Protein AF-A0A0M9DRE8-F1 (afdb_monomer_lite)

Radius of gyration: 15.3 Å; chains: 1; bounding box: 38×32×42 Å

Structure (mmCIF, N/CA/C/O backbone):
data_AF-A0A0M9DRE8-F1
#
_entry.id   AF-A0A0M9DRE8-F1
#
loop_
_atom_site.group_PDB
_atom_site.id
_atom_site.type_symbol
_atom_site.label_atom_id
_atom_site.label_alt_id
_atom_site.label_comp_id
_atom_site.label_asym_id
_atom_site.label_entity_id
_atom_site.label_seq_id
_atom_site.pdbx_PDB_ins_code
_atom_site.Cartn_x
_atom_site.Cartn_y
_atom_site.Cartn_z
_atom_site.occupancy
_atom_site.B_iso_or_equiv
_atom_site.auth_seq_id
_atom_site.auth_comp_id
_atom_site.auth_asym_id
_atom_site.auth_atom_id
_atom_site.pdbx_PDB_model_num
ATOM 1 N N . MET A 1 1 ? 2.837 -15.972 7.974 1.00 34.84 1 MET A N 1
ATOM 2 C CA . MET A 1 1 ? 1.860 -16.325 6.921 1.00 34.84 1 MET A CA 1
ATOM 3 C C . MET A 1 1 ? 2.284 -15.566 5.680 1.00 34.84 1 MET A C 1
ATOM 5 O O . MET A 1 1 ? 2.467 -14.365 5.797 1.00 34.84 1 MET A O 1
ATOM 9 N N . GLY A 1 2 ? 2.559 -16.245 4.564 1.00 42.28 2 GLY A N 1
ATOM 10 C CA . GLY A 1 2 ? 2.930 -15.559 3.322 1.00 42.28 2 GLY A CA 1
ATOM 11 C C . GLY A 1 2 ? 1.717 -14.836 2.746 1.00 42.28 2 GLY A C 1
ATOM 12 O O . GLY A 1 2 ? 0.629 -15.414 2.715 1.00 42.28 2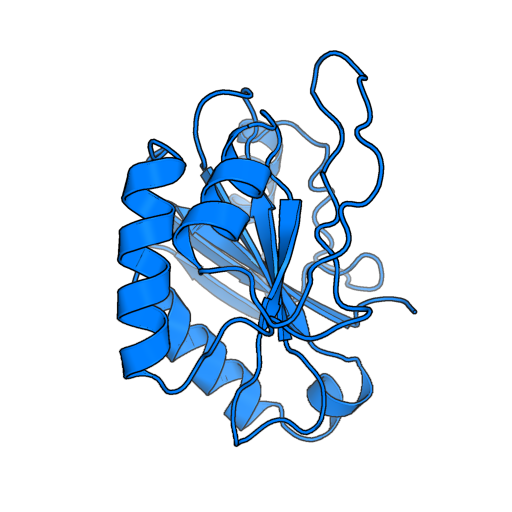 GLY A O 1
ATOM 13 N N . TRP A 1 3 ? 1.891 -13.578 2.355 1.00 51.91 3 TRP A N 1
ATOM 14 C CA . TRP A 1 3 ? 0.892 -12.847 1.583 1.00 51.91 3 TRP A CA 1
ATOM 15 C C . TRP A 1 3 ? 0.853 -13.438 0.173 1.00 51.91 3 TRP A C 1
ATOM 17 O O . TRP A 1 3 ? 1.898 -13.710 -0.417 1.00 51.91 3 TRP A O 1
ATOM 27 N N . PHE A 1 4 ? -0.350 -13.677 -0.331 1.00 56.72 4 PHE A N 1
ATOM 28 C CA . PHE A 1 4 ? -0.590 -14.102 -1.706 1.00 56.72 4 PHE A CA 1
ATOM 29 C C . PHE A 1 4 ? -1.304 -12.938 -2.385 1.00 56.72 4 PHE A C 1
ATOM 31 O O . PHE A 1 4 ? -2.134 -12.313 -1.724 1.00 56.72 4 PHE A O 1
ATOM 38 N N . ASP A 1 5 ? -1.012 -12.669 -3.659 1.00 73.81 5 ASP A N 1
ATOM 39 C CA . ASP A 1 5 ? -1.703 -11.628 -4.428 1.00 73.81 5 ASP A CA 1
ATOM 40 C C . ASP A 1 5 ? -1.387 -10.210 -3.928 1.00 73.81 5 ASP A C 1
ATOM 42 O O . ASP A 1 5 ? -2.179 -9.545 -3.250 1.00 73.81 5 ASP A O 1
ATOM 46 N N . VAL A 1 6 ? -0.161 -9.771 -4.220 1.00 90.62 6 VAL A N 1
ATOM 47 C CA . VAL A 1 6 ? 0.332 -8.441 -3.853 1.00 90.62 6 VAL A CA 1
ATOM 48 C C . VAL A 1 6 ? 0.279 -7.548 -5.082 1.00 90.62 6 VAL A C 1
ATOM 50 O O . VAL A 1 6 ? 0.882 -7.848 -6.112 1.00 90.62 6 VAL A O 1
ATOM 53 N N . THR A 1 7 ? -0.419 -6.422 -4.964 1.00 94.94 7 THR A N 1
ATOM 54 C CA . THR A 1 7 ? -0.462 -5.394 -6.008 1.00 94.94 7 THR A CA 1
ATOM 55 C C . THR A 1 7 ? 0.416 -4.218 -5.613 1.00 94.94 7 THR A C 1
ATOM 57 O O . THR A 1 7 ? 0.221 -3.631 -4.552 1.00 94.94 7 THR A O 1
ATOM 60 N N . LEU A 1 8 ? 1.359 -3.841 -6.471 1.00 97.25 8 LEU A N 1
ATOM 61 C CA . LEU A 1 8 ? 2.171 -2.639 -6.319 1.00 97.25 8 LEU A CA 1
ATOM 62 C C . LEU A 1 8 ? 1.496 -1.449 -6.998 1.00 97.25 8 LEU A C 1
ATOM 64 O O . LEU A 1 8 ? 1.178 -1.502 -8.183 1.00 97.25 8 LEU A O 1
ATOM 68 N N . VAL A 1 9 ? 1.369 -0.350 -6.260 1.00 98.06 9 VAL A N 1
ATOM 69 C CA . VAL A 1 9 ? 0.963 0.961 -6.767 1.00 98.06 9 VAL A CA 1
ATOM 70 C C . VAL A 1 9 ? 2.163 1.898 -6.670 1.00 98.06 9 VAL A C 1
ATOM 72 O O . VAL A 1 9 ? 2.575 2.280 -5.575 1.00 98.06 9 VAL A O 1
ATOM 75 N N . LEU A 1 10 ? 2.727 2.287 -7.813 1.00 98.00 10 LEU A N 1
ATOM 76 C CA . LEU A 1 10 ? 3.749 3.330 -7.893 1.00 98.00 10 LEU A CA 1
ATOM 77 C C . LEU A 1 10 ? 3.091 4.669 -8.200 1.00 98.00 10 LEU A C 1
ATOM 79 O O . LEU A 1 10 ? 2.418 4.825 -9.221 1.00 98.00 10 LEU A O 1
ATOM 83 N N . LEU A 1 11 ? 3.314 5.646 -7.328 1.00 97.81 11 LEU A N 1
ATOM 84 C CA . LEU A 1 11 ? 2.806 7.001 -7.484 1.00 97.81 11 LEU A CA 1
ATOM 85 C C . LEU A 1 11 ? 3.459 7.699 -8.673 1.00 97.81 11 LEU A C 1
ATOM 87 O O . LEU A 1 11 ? 4.582 7.388 -9.071 1.00 97.81 11 LEU A O 1
ATOM 91 N N . LYS A 1 12 ? 2.737 8.666 -9.241 1.00 96.81 12 LYS A N 1
ATOM 92 C CA . LYS A 1 12 ? 3.235 9.453 -10.372 1.00 96.81 12 LYS A CA 1
ATOM 93 C C . LYS A 1 12 ? 4.495 10.239 -10.015 1.00 96.81 12 LYS A C 1
ATOM 95 O O . LYS A 1 12 ? 5.432 10.303 -10.806 1.00 96.81 12 LYS A O 1
ATOM 100 N N . GLU A 1 13 ? 4.510 10.799 -8.812 1.00 95.75 13 GLU A N 1
ATOM 101 C CA . GLU A 1 13 ? 5.610 11.573 -8.246 1.00 95.75 13 GLU A CA 1
ATOM 102 C C . GLU A 1 13 ? 5.739 11.255 -6.753 1.00 95.75 13 GLU A C 1
ATOM 104 O O . GLU A 1 13 ? 4.740 10.944 -6.095 1.00 95.75 13 GLU A O 1
ATOM 109 N N . GLY A 1 14 ? 6.957 11.353 -6.212 1.00 95.50 14 GLY A N 1
ATOM 110 C CA . GLY A 1 14 ? 7.213 11.143 -4.787 1.00 95.50 14 GLY A CA 1
ATOM 111 C C . GLY A 1 14 ? 6.472 12.164 -3.921 1.00 95.50 14 GLY A C 1
ATOM 112 O O . GLY A 1 14 ? 6.501 13.362 -4.194 1.00 95.50 14 GLY A O 1
ATOM 113 N N . GLN A 1 15 ? 5.810 11.689 -2.870 1.00 96.88 15 GLN A N 1
ATOM 114 C CA . GLN A 1 15 ? 4.953 12.496 -2.005 1.00 96.88 15 GLN A CA 1
ATOM 115 C C . GLN A 1 15 ? 5.583 12.712 -0.631 1.00 96.88 15 GLN A C 1
ATOM 117 O O . GLN A 1 15 ? 6.243 11.823 -0.089 1.00 96.88 15 GLN A O 1
ATOM 122 N N . ILE A 1 16 ? 5.320 13.872 -0.024 1.00 95.44 16 ILE A N 1
ATOM 123 C CA . ILE A 1 16 ? 5.655 14.099 1.387 1.00 95.44 16 ILE A CA 1
ATOM 124 C C . ILE A 1 16 ? 4.743 13.186 2.232 1.00 95.44 16 ILE A C 1
ATOM 126 O O . ILE A 1 16 ? 3.519 13.342 2.146 1.00 95.44 16 ILE A O 1
ATOM 130 N N . PRO A 1 17 ? 5.284 12.264 3.056 1.00 94.62 17 PRO A N 1
ATOM 131 C CA . PRO A 1 17 ? 4.493 11.176 3.637 1.00 94.62 17 PRO A CA 1
ATOM 132 C C . PRO A 1 17 ? 3.288 11.632 4.467 1.00 94.62 17 PRO A C 1
ATOM 134 O O . PRO A 1 17 ? 2.155 11.268 4.165 1.00 94.62 17 PRO A O 1
ATOM 137 N N . LYS A 1 18 ? 3.501 12.477 5.481 1.00 94.12 18 LYS A N 1
ATOM 138 C CA . LYS A 1 18 ? 2.451 12.868 6.436 1.00 94.12 18 LYS A CA 1
ATOM 139 C C . LYS A 1 18 ? 1.211 13.521 5.794 1.00 94.12 18 LYS A C 1
ATOM 141 O O . LYS A 1 18 ? 0.108 13.028 6.035 1.00 94.12 18 LYS A O 1
ATOM 146 N N . PRO A 1 19 ? 1.323 14.600 4.990 1.00 95.19 19 PRO A N 1
ATOM 147 C CA . PRO A 1 19 ? 0.149 15.211 4.366 1.00 95.19 19 PRO A CA 1
ATOM 148 C C . PRO A 1 19 ? -0.531 14.272 3.364 1.00 95.19 19 PRO A C 1
ATOM 150 O O . PRO A 1 19 ? -1.761 14.246 3.300 1.00 95.19 19 PRO A O 1
ATOM 153 N N . PHE A 1 20 ? 0.243 13.475 2.621 1.00 96.31 20 PHE A N 1
ATOM 154 C CA . PHE A 1 20 ? -0.307 12.500 1.686 1.00 96.31 20 PHE A CA 1
ATOM 155 C C . PHE A 1 20 ? -1.120 11.423 2.409 1.00 96.31 20 PHE A C 1
ATOM 157 O O . PHE A 1 20 ? -2.277 11.201 2.060 1.00 96.31 20 PHE A O 1
ATOM 164 N N . LEU A 1 21 ? -0.557 10.808 3.451 1.00 96.31 21 LEU A N 1
ATOM 165 C CA . LEU A 1 21 ? -1.209 9.745 4.215 1.00 96.31 21 LEU A CA 1
ATOM 166 C C . LEU A 1 21 ? -2.471 10.242 4.922 1.00 96.31 21 LEU A C 1
ATOM 168 O O . LEU A 1 21 ? -3.493 9.564 4.855 1.00 96.31 21 LEU A O 1
ATOM 172 N N . LEU A 1 22 ? -2.444 11.435 5.527 1.00 95.00 22 LEU A N 1
ATOM 173 C CA . LEU A 1 22 ? -3.635 12.040 6.139 1.00 95.00 22 LEU A CA 1
ATOM 174 C C . LEU A 1 22 ? -4.767 12.238 5.124 1.00 95.00 22 LEU A C 1
ATOM 176 O O . LEU A 1 22 ? -5.928 11.970 5.427 1.00 95.00 22 LEU A O 1
ATOM 180 N N . ASN A 1 23 ? -4.442 12.707 3.919 1.00 96.38 23 ASN A N 1
ATOM 181 C CA . ASN A 1 23 ? -5.425 12.876 2.853 1.00 96.38 23 ASN A CA 1
ATOM 182 C C . ASN A 1 23 ? -5.937 11.527 2.330 1.00 96.38 23 ASN A C 1
ATOM 184 O O . ASN A 1 23 ? -7.135 11.358 2.124 1.00 96.38 23 ASN A O 1
ATOM 188 N N . LEU A 1 24 ? -5.038 10.561 2.135 1.00 97.12 24 LEU A N 1
ATOM 189 C CA . LEU A 1 24 ? -5.378 9.235 1.633 1.00 97.12 24 LEU A CA 1
ATOM 190 C C . LEU A 1 24 ? -6.313 8.487 2.591 1.00 97.12 24 LEU A C 1
ATOM 192 O O . LEU A 1 24 ? -7.315 7.944 2.145 1.00 97.12 24 LEU A O 1
ATOM 196 N N . HIS A 1 25 ? -6.057 8.534 3.899 1.00 95.75 25 HIS A N 1
ATOM 197 C CA . HIS A 1 25 ? -6.917 7.875 4.886 1.00 95.75 25 HIS A CA 1
ATOM 198 C C . HIS A 1 25 ? -8.326 8.473 4.929 1.00 95.75 25 HIS A C 1
ATOM 200 O O . HIS A 1 25 ? -9.299 7.729 4.969 1.00 95.75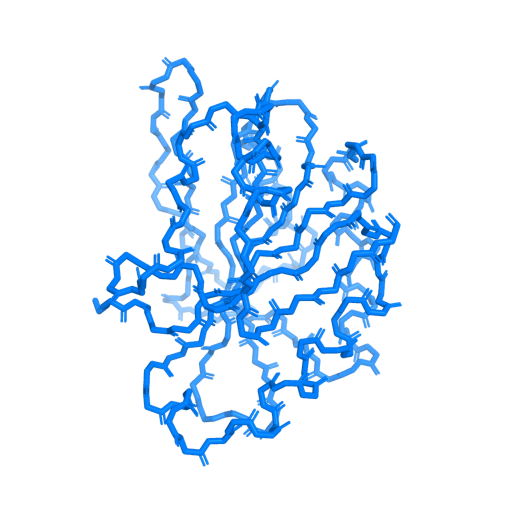 25 HIS A O 1
ATOM 206 N N . LYS A 1 26 ? -8.461 9.801 4.810 1.00 94.62 26 LYS A N 1
ATOM 207 C CA . LYS A 1 26 ? -9.783 10.439 4.664 1.00 94.62 26 LYS A CA 1
ATOM 208 C C . LYS A 1 26 ? -10.522 9.959 3.415 1.00 94.62 26 LYS A C 1
ATOM 210 O O . LYS A 1 26 ? -11.739 9.823 3.425 1.00 94.62 26 LYS A O 1
ATOM 215 N N . LYS A 1 27 ? -9.797 9.717 2.320 1.00 96.81 27 LYS A N 1
ATOM 216 C CA . LYS A 1 27 ? -10.381 9.167 1.090 1.00 96.81 27 LYS A CA 1
ATOM 217 C C . LYS A 1 27 ? -10.764 7.690 1.243 1.00 96.81 27 LYS A C 1
ATOM 219 O O . LYS A 1 27 ? -11.777 7.288 0.682 1.00 96.81 27 LYS A O 1
ATOM 224 N N . PHE A 1 28 ? -10.003 6.909 2.013 1.00 96.62 28 PHE A N 1
ATOM 225 C CA . PHE A 1 28 ? -10.317 5.508 2.315 1.00 96.62 28 PHE A CA 1
ATOM 226 C C . PHE A 1 28 ? -11.646 5.344 3.060 1.00 96.62 28 PHE A C 1
ATOM 228 O O . PHE A 1 28 ? -12.439 4.473 2.699 1.00 96.62 28 PHE A O 1
ATOM 235 N N . GLU A 1 29 ? -11.958 6.233 4.007 1.00 92.12 29 GLU A N 1
ATOM 236 C CA . GLU A 1 29 ? -13.269 6.252 4.677 1.00 92.12 29 GLU A CA 1
ATOM 237 C C . GLU A 1 29 ? -14.427 6.354 3.665 1.00 92.12 29 GLU A C 1
ATOM 239 O O . GLU A 1 29 ? -15.451 5.687 3.813 1.00 92.12 29 GLU A O 1
ATOM 244 N N . GLY A 1 30 ? -14.240 7.118 2.581 1.00 93.75 30 GLY A N 1
ATOM 245 C CA . GLY A 1 30 ? -15.226 7.287 1.509 1.00 93.75 30 GLY A CA 1
ATOM 246 C C . GLY A 1 30 ? -15.545 6.015 0.714 1.00 93.75 30 GLY A C 1
ATOM 247 O O . GLY A 1 30 ? -16.584 5.961 0.059 1.00 93.75 30 GLY A O 1
ATOM 248 N N . ILE A 1 31 ? -14.692 4.991 0.793 1.00 94.38 31 ILE A N 1
ATOM 249 C CA . ILE A 1 31 ? -14.902 3.669 0.182 1.00 94.38 31 ILE A CA 1
ATOM 250 C C . ILE A 1 31 ? -15.096 2.570 1.240 1.00 94.38 31 ILE A C 1
ATOM 252 O O . ILE A 1 31 ? -14.903 1.396 0.952 1.00 94.38 31 ILE A O 1
ATOM 256 N N . ASN A 1 32 ? -15.473 2.932 2.474 1.00 93.25 32 ASN A N 1
ATOM 257 C CA . ASN A 1 32 ? -15.620 2.009 3.609 1.00 93.25 32 ASN A CA 1
ATOM 258 C C . ASN A 1 32 ? -14.354 1.185 3.916 1.00 93.25 32 ASN A C 1
ATOM 260 O O . ASN A 1 32 ? -14.443 0.057 4.411 1.00 93.25 32 ASN A O 1
ATOM 264 N N . PHE A 1 33 ? -13.179 1.747 3.636 1.00 94.62 33 PHE A N 1
ATOM 265 C CA . PHE A 1 33 ? -11.888 1.138 3.919 1.00 94.62 33 PHE A CA 1
ATOM 266 C C . PHE A 1 33 ? -11.276 1.812 5.147 1.00 94.62 33 PHE A C 1
ATOM 268 O O . PHE A 1 33 ? -10.831 2.952 5.087 1.00 94.62 33 PHE A O 1
ATOM 275 N N . ASN A 1 34 ? -11.310 1.139 6.294 1.00 94.12 34 ASN A N 1
ATOM 276 C CA . ASN A 1 34 ? -11.001 1.770 7.579 1.00 94.12 34 ASN A CA 1
ATOM 277 C C . ASN A 1 34 ? -9.752 1.161 8.206 1.00 94.12 34 ASN A C 1
ATOM 279 O O . ASN A 1 34 ? -9.587 -0.057 8.190 1.00 94.12 34 ASN A O 1
ATOM 283 N N . LEU A 1 35 ? -8.892 2.003 8.780 1.00 93.56 35 LEU A N 1
ATOM 284 C CA . LEU A 1 35 ? -7.727 1.550 9.537 1.00 93.56 35 LEU A CA 1
ATOM 285 C C . LEU A 1 35 ? -8.185 0.779 10.782 1.00 93.56 35 LEU A C 1
ATOM 287 O O . LEU A 1 35 ? -9.075 1.243 11.497 1.00 93.56 35 LEU A O 1
ATOM 291 N N . ILE A 1 36 ? -7.576 -0.376 11.048 1.00 91.69 36 ILE A N 1
ATOM 292 C CA . ILE A 1 36 ? -7.850 -1.134 12.270 1.00 91.69 36 ILE A CA 1
ATOM 293 C C . ILE A 1 36 ? -6.999 -0.539 13.392 1.00 91.69 36 ILE A C 1
ATOM 295 O O . ILE A 1 36 ? -5.773 -0.573 13.339 1.00 91.69 36 ILE A O 1
ATOM 299 N N . ILE A 1 37 ? -7.662 0.035 14.393 1.00 91.25 37 ILE A N 1
ATOM 300 C CA . ILE A 1 37 ? -7.035 0.544 15.615 1.00 91.25 37 ILE A CA 1
ATOM 301 C C . ILE A 1 37 ? -7.672 -0.213 16.779 1.00 91.25 37 ILE A C 1
ATOM 303 O O . ILE A 1 37 ? -8.616 0.251 17.415 1.00 91.25 37 ILE A O 1
ATOM 307 N N . GLU A 1 38 ? -7.194 -1.431 16.991 1.00 89.06 38 GLU A N 1
ATOM 308 C CA . GLU A 1 38 ? -7.632 -2.329 18.056 1.00 89.06 38 GLU A CA 1
ATOM 309 C C . GLU A 1 38 ? -6.406 -2.758 18.870 1.00 89.06 38 GLU A C 1
ATOM 311 O O . GLU A 1 38 ? -5.267 -2.617 18.416 1.00 89.06 38 GLU A O 1
ATOM 316 N N . ASP A 1 39 ? -6.631 -3.244 20.089 1.00 87.19 39 ASP A N 1
ATOM 317 C CA . ASP A 1 39 ? -5.548 -3.841 20.870 1.00 87.19 39 ASP A CA 1
ATOM 318 C C . ASP A 1 39 ? -5.022 -5.082 20.117 1.00 87.19 39 ASP A C 1
ATOM 320 O O . ASP A 1 39 ? -5.789 -5.763 19.438 1.00 87.19 39 ASP A O 1
ATOM 324 N N . ASP A 1 40 ? -3.717 -5.348 20.209 1.00 82.94 40 ASP A N 1
ATOM 325 C CA . ASP A 1 40 ? -2.978 -6.395 19.475 1.00 82.94 40 ASP A CA 1
ATOM 326 C C . ASP A 1 40 ? -2.707 -6.133 17.978 1.00 82.94 40 ASP A C 1
ATOM 328 O O . ASP A 1 40 ? -1.912 -6.860 17.378 1.00 82.94 40 ASP A O 1
ATOM 332 N N . GLU A 1 41 ? -3.273 -5.083 17.372 1.00 87.75 41 GLU A N 1
ATOM 333 C CA . GLU A 1 41 ? -2.833 -4.616 16.048 1.00 87.75 41 GLU A CA 1
ATOM 334 C C . GLU A 1 41 ? -1.506 -3.860 16.146 1.00 87.75 41 GLU A C 1
ATOM 336 O O . GLU A 1 41 ? -1.133 -3.350 17.203 1.00 87.75 41 GLU A O 1
ATOM 341 N N . PHE A 1 42 ? -0.756 -3.784 15.046 1.00 89.94 42 PHE A N 1
ATOM 342 C CA . PHE A 1 42 ? 0.586 -3.210 15.075 1.00 89.94 42 PHE A CA 1
ATOM 343 C C . PHE A 1 42 ? 1.040 -2.618 13.742 1.00 89.94 42 PHE A C 1
ATOM 345 O O . PHE A 1 42 ? 0.572 -2.988 12.668 1.00 89.94 42 PHE A O 1
ATOM 352 N N . ILE A 1 43 ? 2.001 -1.699 13.831 1.00 90.75 43 ILE A N 1
ATOM 353 C CA . ILE A 1 43 ? 2.757 -1.160 12.704 1.00 90.75 43 ILE A CA 1
ATOM 354 C C . ILE A 1 43 ? 4.034 -1.985 12.551 1.00 90.75 43 ILE A C 1
ATOM 356 O O . ILE A 1 43 ? 4.807 -2.122 13.505 1.00 90.75 43 ILE A O 1
ATOM 360 N N . ILE A 1 44 ? 4.273 -2.490 11.342 1.00 88.75 44 ILE A N 1
ATOM 361 C CA . ILE A 1 44 ? 5.548 -3.110 10.961 1.00 88.75 44 ILE A CA 1
ATOM 362 C C . ILE A 1 44 ? 6.323 -2.098 10.133 1.00 88.75 44 ILE A C 1
ATOM 364 O O . ILE A 1 44 ? 5.842 -1.673 9.087 1.00 88.75 44 ILE A O 1
ATOM 368 N N . PHE A 1 45 ? 7.508 -1.708 10.582 1.00 89.50 45 PHE A N 1
ATOM 369 C CA . PHE A 1 45 ? 8.360 -0.790 9.836 1.00 89.50 45 PHE A CA 1
ATOM 370 C C . PHE A 1 45 ? 9.213 -1.537 8.811 1.00 89.50 45 PHE A C 1
ATOM 372 O O . PHE A 1 45 ? 9.669 -2.646 9.072 1.00 89.50 45 PHE A O 1
ATOM 379 N N . ASN A 1 46 ? 9.433 -0.915 7.655 1.00 87.06 46 ASN A N 1
ATOM 380 C CA . ASN A 1 46 ? 10.367 -1.407 6.646 1.00 87.06 46 ASN A CA 1
ATOM 381 C C . ASN A 1 46 ? 11.811 -1.073 7.031 1.00 87.06 46 ASN A C 1
ATOM 383 O O . ASN A 1 46 ? 12.053 -0.057 7.685 1.00 87.06 46 ASN A O 1
ATOM 387 N N . ASP A 1 47 ? 12.773 -1.852 6.548 1.00 84.69 47 ASP A N 1
ATOM 388 C CA . ASP A 1 47 ? 14.194 -1.555 6.741 1.00 84.69 47 ASP A CA 1
ATOM 389 C C . ASP A 1 47 ? 14.578 -0.234 6.070 1.00 84.69 47 ASP A C 1
ATOM 391 O O . ASP A 1 47 ? 14.130 0.094 4.964 1.00 84.69 47 ASP A O 1
ATOM 395 N N . THR A 1 48 ? 15.413 0.554 6.742 1.00 81.06 48 THR A N 1
ATOM 396 C CA . THR A 1 48 ? 15.965 1.790 6.177 1.00 81.06 48 THR A CA 1
ATOM 397 C C . THR A 1 48 ? 17.157 1.522 5.285 1.00 81.06 48 THR A C 1
ATOM 399 O O . THR A 1 48 ? 17.871 0.533 5.440 1.00 81.06 48 THR A O 1
ATOM 402 N N . GLN A 1 49 ? 17.436 2.452 4.368 1.00 76.31 49 GLN A N 1
ATOM 403 C CA . GLN A 1 49 ? 18.650 2.370 3.550 1.00 76.31 49 GLN A CA 1
ATOM 404 C C . GLN A 1 49 ? 19.933 2.433 4.388 1.00 76.31 49 GLN A C 1
ATOM 406 O O . GLN A 1 49 ? 20.972 1.940 3.955 1.00 76.31 49 GLN A O 1
ATOM 411 N N . ASP A 1 50 ? 19.871 3.023 5.587 1.00 79.81 50 ASP A N 1
ATOM 412 C CA . ASP A 1 50 ? 20.979 3.026 6.544 1.00 79.81 50 ASP A CA 1
ATOM 413 C C . ASP A 1 50 ? 21.041 1.765 7.429 1.00 79.81 50 ASP A C 1
ATOM 415 O O . ASP A 1 50 ? 21.878 1.706 8.331 1.00 79.81 50 ASP A O 1
ATOM 419 N N . GLY A 1 51 ? 20.207 0.752 7.154 1.00 76.44 51 GLY A N 1
ATOM 420 C CA . GLY A 1 51 ? 20.228 -0.555 7.815 1.00 76.44 51 GLY A CA 1
ATOM 421 C C . GLY A 1 51 ? 19.763 -0.517 9.268 1.00 76.44 51 GLY A C 1
ATOM 422 O O . GLY A 1 51 ? 20.173 -1.356 10.068 1.00 76.44 51 GLY A O 1
ATOM 423 N N . LYS A 1 52 ? 18.967 0.489 9.639 1.00 80.75 52 LYS A N 1
ATOM 424 C CA . LYS A 1 52 ? 18.332 0.555 10.951 1.00 80.75 52 LYS A CA 1
ATOM 425 C C . LYS A 1 52 ? 16.985 -0.133 10.874 1.00 80.75 52 LYS A C 1
ATOM 427 O O . LYS A 1 52 ? 16.229 0.057 9.927 1.00 80.75 52 LYS A O 1
ATOM 432 N N . GLU A 1 53 ? 16.685 -0.873 11.924 1.00 82.75 53 GLU A N 1
ATOM 433 C CA . GLU A 1 53 ? 15.393 -1.502 12.139 1.00 82.75 53 GLU A CA 1
ATOM 434 C C . GLU A 1 53 ? 14.699 -0.787 13.295 1.00 82.75 53 GLU A C 1
ATOM 436 O O . GLU A 1 53 ? 15.339 -0.367 14.264 1.00 82.75 53 GLU A O 1
ATOM 441 N N . ASN A 1 54 ? 13.385 -0.643 13.185 1.00 83.50 54 ASN A N 1
ATOM 442 C CA . ASN A 1 54 ? 12.546 -0.211 14.290 1.00 83.50 54 ASN A CA 1
ATOM 443 C C . ASN A 1 54 ? 11.797 -1.419 14.842 1.00 83.50 54 ASN A C 1
ATOM 445 O O . ASN A 1 54 ? 11.351 -2.284 14.089 1.00 83.50 54 ASN A O 1
ATOM 449 N N . GLU A 1 55 ? 11.598 -1.440 16.157 1.00 86.75 55 GLU A N 1
ATOM 450 C CA . GLU A 1 55 ? 10.718 -2.427 16.774 1.00 86.75 55 GLU A CA 1
ATOM 451 C C . GLU A 1 55 ? 9.269 -2.249 16.296 1.00 86.75 55 GLU A C 1
ATOM 453 O O . GLU A 1 55 ? 8.825 -1.147 15.954 1.00 86.75 55 GLU A O 1
ATOM 458 N N . ILE A 1 56 ? 8.525 -3.355 16.300 1.00 89.75 56 ILE A N 1
ATOM 459 C CA . ILE A 1 56 ? 7.087 -3.366 16.029 1.00 89.75 56 ILE A CA 1
ATOM 460 C C . ILE A 1 56 ? 6.380 -2.427 17.015 1.00 89.75 56 ILE A C 1
ATOM 462 O O . ILE A 1 56 ? 6.590 -2.510 18.226 1.00 89.75 56 ILE A O 1
ATOM 466 N N . PHE A 1 57 ? 5.508 -1.559 16.501 1.00 91.62 57 PHE A N 1
ATOM 467 C CA . PHE A 1 57 ? 4.726 -0.642 17.328 1.00 91.62 57 PHE A CA 1
ATOM 468 C C . PHE A 1 57 ? 3.293 -1.146 17.476 1.00 91.62 57 PHE A C 1
ATOM 470 O O . PHE A 1 57 ? 2.528 -1.120 16.514 1.00 91.62 57 PHE A O 1
ATOM 477 N N . TYR A 1 58 ? 2.920 -1.580 18.678 1.00 91.75 58 TYR A N 1
ATOM 478 C CA . TYR A 1 58 ? 1.558 -2.023 18.972 1.00 91.75 58 TYR A CA 1
ATOM 479 C C . TYR A 1 58 ? 0.602 -0.837 19.103 1.00 91.75 58 TYR A C 1
ATOM 481 O O . TYR A 1 58 ? 0.885 0.153 19.783 1.00 91.75 58 TYR A O 1
ATOM 489 N N . LEU A 1 59 ? -0.545 -0.962 18.451 1.00 92.12 59 LEU A N 1
ATOM 490 C CA . LEU A 1 59 ? -1.651 -0.031 18.541 1.00 92.12 59 LEU A CA 1
ATOM 491 C C . LEU A 1 59 ? -2.431 -0.278 19.835 1.00 92.12 59 LEU A C 1
ATOM 493 O O . LEU A 1 59 ? -2.422 -1.369 20.402 1.00 92.12 59 LEU A O 1
ATOM 497 N N . ASN A 1 60 ? -3.107 0.769 20.302 1.00 89.62 60 ASN A N 1
ATOM 498 C CA . ASN A 1 60 ? -4.139 0.644 21.322 1.00 89.62 60 ASN A CA 1
ATOM 499 C C . ASN A 1 60 ? -5.433 1.258 20.791 1.00 89.62 60 ASN A C 1
ATOM 501 O O . ASN A 1 60 ? -5.393 2.223 20.023 1.00 89.62 60 ASN A O 1
ATOM 505 N N . ASN A 1 61 ? -6.572 0.733 21.231 1.00 88.12 61 ASN A N 1
ATOM 506 C CA . ASN A 1 61 ? -7.898 1.179 20.787 1.00 88.12 61 ASN A CA 1
ATOM 507 C C . ASN A 1 61 ? -8.277 2.629 21.172 1.00 88.12 61 ASN A C 1
ATOM 509 O O . ASN A 1 61 ? -9.286 3.148 20.696 1.00 88.12 61 ASN A O 1
ATOM 513 N N . LEU A 1 62 ? -7.485 3.301 22.013 1.00 91.25 62 LEU A N 1
ATOM 514 C CA . LEU A 1 62 ? -7.635 4.715 22.371 1.00 91.25 62 LEU A CA 1
ATOM 515 C C . LEU A 1 62 ? -6.797 5.645 21.476 1.00 91.25 62 LEU A C 1
ATOM 517 O O . LEU A 1 62 ? -6.888 6.866 21.628 1.00 91.25 62 LEU A O 1
ATOM 521 N N . MET A 1 63 ? -5.963 5.108 20.577 1.00 92.81 63 MET A N 1
ATOM 522 C CA . MET A 1 63 ? -5.158 5.923 19.671 1.00 92.81 63 MET A CA 1
ATOM 523 C C . MET A 1 63 ? -6.027 6.564 18.594 1.00 92.81 63 MET A C 1
ATOM 525 O O . MET A 1 63 ? -6.887 5.938 17.980 1.00 92.81 63 MET A O 1
ATOM 529 N N . TYR A 1 64 ? -5.735 7.824 18.298 1.00 91.88 64 TYR A N 1
ATOM 530 C CA . TYR A 1 64 ? -6.316 8.505 17.151 1.00 91.88 64 TYR A CA 1
ATOM 531 C C . TYR A 1 64 ? -5.503 8.217 15.891 1.00 91.88 64 TYR A C 1
ATOM 533 O O . TYR A 1 64 ? -4.278 8.086 15.947 1.00 91.88 64 TYR A O 1
ATOM 541 N N . LEU A 1 65 ? -6.170 8.230 14.733 1.00 90.62 65 LEU A N 1
ATOM 542 C CA . LEU A 1 65 ? -5.537 8.072 13.419 1.00 90.62 65 LEU A CA 1
ATOM 543 C C . LEU A 1 65 ? -4.282 8.946 13.269 1.00 90.62 65 LEU A C 1
ATOM 545 O O . LEU A 1 65 ? -3.244 8.473 12.821 1.00 90.62 65 LEU A O 1
ATOM 549 N N . GLU A 1 66 ? -4.344 10.212 13.686 1.00 92.00 66 GLU A N 1
ATOM 550 C CA . GLU A 1 66 ? -3.197 11.117 13.584 1.00 92.00 66 GLU A CA 1
ATOM 551 C C . GLU A 1 66 ? -1.981 10.627 14.387 1.00 92.00 66 GLU A C 1
ATOM 553 O O . GLU A 1 66 ? -0.852 10.769 13.923 1.00 92.00 66 GLU A O 1
ATOM 558 N N . GLN A 1 67 ? -2.186 10.015 15.557 1.00 93.38 67 GLN A N 1
ATOM 559 C CA . GLN A 1 67 ? -1.094 9.449 16.352 1.00 93.38 67 GLN A CA 1
ATOM 560 C C . GLN A 1 67 ? -0.461 8.262 15.629 1.00 93.38 67 GLN A C 1
ATOM 562 O O . GLN A 1 67 ? 0.759 8.230 15.483 1.00 93.38 67 GLN A O 1
ATOM 567 N N . VAL A 1 68 ? -1.277 7.344 15.103 1.00 93.81 68 VAL A N 1
ATOM 568 C CA . VAL A 1 68 ? -0.797 6.186 14.331 1.00 93.81 68 VAL A CA 1
ATOM 569 C C . VAL A 1 68 ? 0.009 6.641 13.112 1.00 93.81 68 VAL A C 1
ATOM 571 O O . VAL A 1 68 ? 1.130 6.184 12.894 1.00 93.81 68 VAL A O 1
ATOM 574 N N . LEU A 1 69 ? -0.505 7.617 12.358 1.00 93.75 69 LEU A N 1
ATOM 575 C CA . LEU A 1 69 ? 0.190 8.170 11.195 1.00 93.75 69 LEU A CA 1
ATOM 576 C C . LEU A 1 69 ? 1.468 8.920 11.568 1.00 93.75 69 LEU A C 1
ATOM 578 O O . LEU A 1 69 ? 2.445 8.849 10.825 1.00 93.75 69 LEU A O 1
ATOM 582 N N . ASN A 1 70 ? 1.495 9.617 12.707 1.00 92.62 70 ASN A N 1
ATOM 583 C CA . ASN A 1 70 ? 2.719 10.228 13.219 1.00 92.62 70 ASN A CA 1
ATOM 584 C C . ASN A 1 70 ? 3.779 9.169 13.521 1.00 92.62 70 ASN A C 1
ATOM 586 O O . ASN A 1 70 ? 4.923 9.345 13.115 1.00 92.62 70 ASN A O 1
ATOM 590 N N . HIS A 1 71 ? 3.407 8.063 14.169 1.00 92.19 71 HIS A N 1
ATOM 591 C CA . HIS A 1 71 ? 4.330 6.954 14.408 1.00 92.19 71 HIS A CA 1
ATOM 592 C C . HIS A 1 71 ? 4.848 6.358 13.099 1.00 92.19 71 HIS A C 1
ATOM 594 O O . HIS A 1 71 ? 6.060 6.219 12.946 1.00 92.19 71 HIS A O 1
ATOM 600 N N . LEU A 1 72 ? 3.962 6.108 12.130 1.00 92.00 72 LEU A N 1
ATOM 601 C CA . LEU A 1 72 ? 4.348 5.607 10.812 1.00 92.00 72 LEU A CA 1
ATOM 602 C C . LEU A 1 72 ? 5.331 6.555 10.099 1.00 92.00 72 LEU A C 1
ATOM 604 O O . LEU A 1 72 ? 6.347 6.114 9.572 1.00 92.00 72 LEU A O 1
ATOM 608 N N . CYS A 1 73 ? 5.052 7.862 10.115 1.00 91.38 73 CYS A N 1
ATOM 609 C CA . CYS A 1 73 ? 5.853 8.882 9.427 1.00 91.38 73 CYS A CA 1
ATOM 610 C C . CYS A 1 73 ? 7.155 9.250 10.146 1.00 91.38 73 CYS A C 1
ATOM 612 O O . CYS A 1 73 ? 8.029 9.856 9.529 1.00 91.38 73 CYS A O 1
ATOM 614 N N . ASN A 1 74 ? 7.291 8.934 11.436 1.00 88.06 74 ASN A N 1
ATOM 615 C CA . ASN A 1 74 ? 8.548 9.125 12.159 1.00 88.06 74 ASN A CA 1
ATOM 616 C C . ASN A 1 74 ? 9.645 8.183 11.648 1.00 88.06 74 ASN A C 1
ATOM 618 O O . ASN A 1 74 ? 10.826 8.425 11.904 1.00 88.06 74 ASN A O 1
ATOM 622 N N . TRP A 1 75 ? 9.268 7.132 10.917 1.00 88.62 75 TRP A N 1
ATOM 623 C CA . TRP A 1 75 ? 10.204 6.234 10.270 1.00 88.62 75 TRP A CA 1
ATOM 624 C C . TRP A 1 75 ? 10.382 6.537 8.784 1.00 88.62 75 TRP A C 1
ATOM 626 O O . TRP A 1 75 ? 9.421 6.726 8.043 1.00 88.62 75 TRP A O 1
ATOM 636 N N . LYS A 1 76 ? 11.640 6.543 8.340 1.00 85.69 76 LYS A N 1
ATOM 637 C CA . LYS A 1 76 ? 12.042 6.944 6.985 1.00 85.69 76 LYS A CA 1
ATOM 638 C C . LYS A 1 76 ? 11.568 5.997 5.881 1.00 85.69 76 LYS A C 1
ATOM 640 O O . LYS A 1 76 ? 11.150 6.457 4.818 1.00 85.69 76 LYS A O 1
ATOM 645 N N . SER A 1 77 ? 11.591 4.690 6.131 1.00 84.12 77 SER A N 1
ATOM 646 C CA . SER A 1 77 ? 11.135 3.687 5.155 1.00 84.12 77 SER A CA 1
ATOM 647 C C . SER A 1 77 ? 9.632 3.446 5.168 1.00 84.12 77 SER A C 1
ATOM 649 O O . SER A 1 77 ? 9.131 2.681 4.342 1.00 84.12 77 SER A O 1
ATOM 651 N N . LEU A 1 78 ? 8.914 4.118 6.081 1.00 87.81 78 LEU A N 1
ATOM 652 C CA . LEU A 1 78 ? 7.506 3.865 6.373 1.00 87.81 78 LEU A CA 1
ATOM 653 C C . LEU A 1 78 ? 7.279 2.374 6.679 1.00 87.81 78 LEU A C 1
ATOM 655 O O . LEU A 1 78 ? 8.203 1.671 7.090 1.00 87.81 78 LEU A O 1
ATOM 659 N N . GLY A 1 79 ? 6.048 1.899 6.575 1.00 90.44 79 GLY A N 1
ATOM 660 C CA . GLY A 1 79 ? 5.696 0.572 7.045 1.00 90.44 79 GLY A CA 1
ATOM 661 C C . GLY A 1 79 ? 4.292 0.151 6.658 1.00 90.44 79 GLY A C 1
ATOM 662 O O . GLY A 1 79 ? 3.590 0.832 5.904 1.00 90.44 79 GLY A O 1
ATOM 663 N N . LEU A 1 80 ? 3.894 -0.975 7.228 1.00 93.00 80 LEU A N 1
ATOM 664 C CA . LEU A 1 80 ? 2.646 -1.665 6.977 1.00 93.00 80 LEU A CA 1
ATOM 665 C C . LEU A 1 80 ? 1.579 -1.295 8.006 1.00 93.00 80 LEU A C 1
ATOM 667 O O . LEU A 1 80 ? 1.845 -1.242 9.208 1.00 93.00 80 LEU A O 1
ATOM 671 N N . LEU A 1 81 ? 0.357 -1.096 7.507 1.00 94.81 81 LEU A N 1
ATOM 672 C CA . LEU A 1 81 ? -0.867 -0.940 8.288 1.00 94.81 81 LEU A CA 1
ATOM 673 C C . LEU A 1 81 ? -1.955 -1.915 7.812 1.00 94.81 81 LEU A C 1
ATOM 675 O O . LEU A 1 81 ? -2.040 -2.247 6.625 1.00 94.81 81 LEU A O 1
ATOM 679 N N . SER A 1 82 ? -2.809 -2.334 8.746 1.00 93.81 82 SER A N 1
ATOM 680 C CA . SER A 1 82 ? -3.949 -3.229 8.511 1.00 93.81 82 SER A CA 1
ATOM 681 C C . SER A 1 82 ? -5.261 -2.453 8.402 1.00 93.81 82 SER A C 1
ATOM 683 O O . SER A 1 82 ? -5.568 -1.602 9.235 1.00 93.81 82 SER A O 1
ATOM 685 N N . TYR A 1 83 ? -6.081 -2.795 7.413 1.00 94.06 83 TYR A N 1
ATOM 686 C CA . TYR A 1 83 ? -7.365 -2.152 7.148 1.00 94.06 83 TYR A CA 1
ATOM 687 C C . TYR A 1 83 ? -8.494 -3.173 7.064 1.00 94.06 83 TYR A C 1
ATOM 689 O O . TYR A 1 83 ? -8.302 -4.329 6.676 1.00 94.06 83 TYR A O 1
ATOM 697 N N . ARG A 1 84 ? -9.707 -2.722 7.380 1.00 92.19 84 ARG A N 1
ATOM 698 C CA . ARG A 1 84 ? -10.939 -3.499 7.279 1.00 92.19 84 ARG A CA 1
ATOM 699 C C . ARG A 1 84 ? -11.846 -2.935 6.198 1.00 92.19 84 ARG A C 1
ATOM 701 O O . ARG A 1 84 ? -12.063 -1.728 6.113 1.00 92.19 84 ARG A O 1
ATOM 708 N N . HIS A 1 85 ? -12.442 -3.844 5.440 1.00 92.06 85 HIS A N 1
ATOM 709 C CA . HIS A 1 85 ? -13.492 -3.556 4.476 1.00 92.06 85 HIS A CA 1
ATOM 710 C C . HIS A 1 85 ? -14.619 -4.571 4.660 1.00 92.06 85 HIS A C 1
ATOM 712 O O . HIS A 1 85 ? -14.351 -5.752 4.862 1.00 92.06 85 HIS A O 1
AT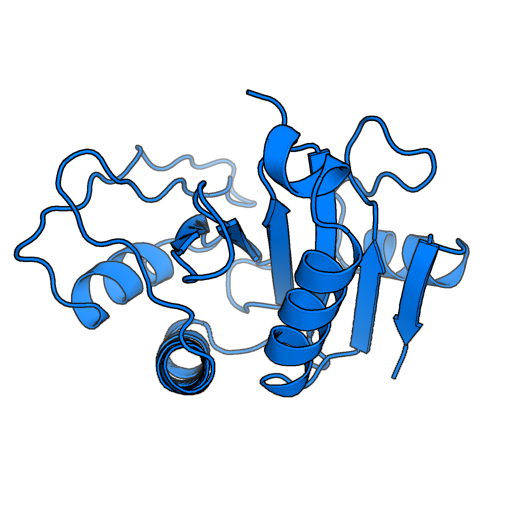OM 718 N N . SER A 1 86 ? -1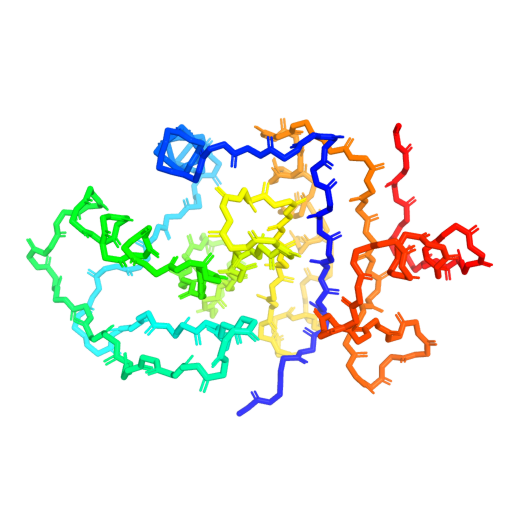5.878 -4.140 4.572 1.00 88.38 86 SER A N 1
ATOM 719 C CA . SER A 1 86 ? -17.046 -4.989 4.870 1.00 88.38 86 SER A CA 1
ATOM 720 C C . SER A 1 86 ? -17.161 -6.233 3.983 1.00 88.38 86 SER A C 1
ATOM 722 O O . SER A 1 86 ? -17.699 -7.249 4.417 1.00 88.38 86 SER A O 1
ATOM 724 N N . ASN A 1 87 ? -16.638 -6.166 2.758 1.00 88.81 87 ASN A N 1
ATOM 725 C CA . ASN A 1 87 ? -16.654 -7.292 1.822 1.00 88.81 87 ASN A CA 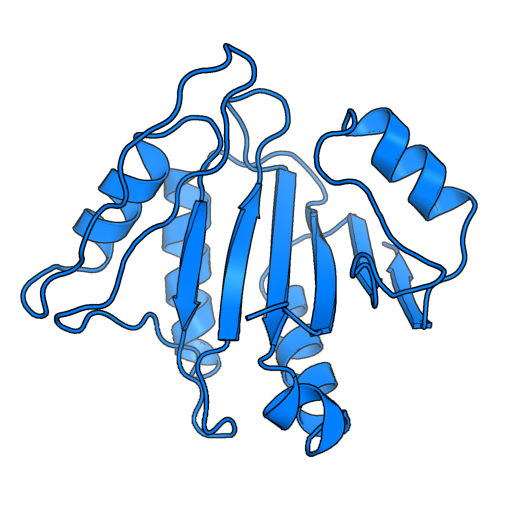1
ATOM 726 C C . ASN A 1 87 ? -15.567 -8.351 2.087 1.00 88.81 87 ASN A C 1
ATOM 728 O O . ASN A 1 87 ? -15.554 -9.366 1.397 1.00 88.81 87 ASN A O 1
ATOM 732 N N . PHE A 1 88 ? -14.663 -8.125 3.045 1.00 87.81 88 PHE A N 1
ATOM 733 C CA . PHE A 1 88 ? -13.563 -9.037 3.355 1.00 87.81 88 PHE A CA 1
ATOM 734 C C . PHE A 1 88 ? -13.657 -9.489 4.811 1.00 87.81 88 PHE A C 1
ATOM 736 O O . PHE A 1 88 ? -13.879 -8.696 5.726 1.00 87.81 88 PHE A O 1
ATOM 743 N N . ARG A 1 89 ? -13.475 -10.789 5.046 1.00 86.88 89 ARG A N 1
ATOM 744 C CA . ARG A 1 89 ? -13.459 -11.368 6.392 1.00 86.88 89 ARG A CA 1
ATOM 745 C C . ARG A 1 89 ? -12.151 -11.072 7.118 1.00 86.88 89 ARG A C 1
ATOM 747 O O . ARG A 1 89 ? -12.159 -10.921 8.339 1.00 86.88 89 ARG A O 1
ATOM 754 N N . PHE A 1 90 ? -11.043 -11.046 6.382 1.00 87.31 90 PHE A N 1
ATOM 755 C CA . PHE A 1 90 ? -9.704 -10.803 6.915 1.00 87.31 90 PHE A CA 1
ATOM 756 C C . PHE A 1 90 ? -9.212 -9.391 6.570 1.00 87.31 90 PHE A C 1
ATOM 758 O O . PHE A 1 90 ? -9.646 -8.841 5.555 1.00 87.31 90 PHE A O 1
ATOM 765 N N . PRO A 1 91 ? -8.305 -8.812 7.379 1.00 89.31 91 PRO A N 1
ATOM 766 C CA . PRO A 1 91 ? -7.704 -7.523 7.070 1.00 89.31 91 PRO A CA 1
ATOM 767 C C . PRO A 1 91 ? -6.983 -7.517 5.719 1.00 89.31 91 PRO A C 1
ATOM 769 O O . PRO A 1 91 ? -6.370 -8.511 5.316 1.00 89.31 91 PRO A O 1
ATOM 772 N N . VAL A 1 92 ? -7.045 -6.367 5.054 1.00 91.88 92 VAL A N 1
ATOM 773 C CA . VAL A 1 92 ? -6.250 -6.032 3.870 1.00 91.88 92 VAL A CA 1
ATOM 774 C C . VAL A 1 92 ? -5.105 -5.150 4.342 1.00 91.88 92 VAL A C 1
ATOM 776 O O . VAL A 1 92 ? -5.327 -4.207 5.101 1.00 91.88 92 VAL A O 1
ATOM 779 N N . THR A 1 93 ? -3.884 -5.447 3.923 1.00 92.56 93 THR A N 1
ATOM 780 C CA . THR A 1 93 ? -2.709 -4.685 4.344 1.00 92.56 93 THR A CA 1
ATOM 781 C C . THR A 1 93 ? -2.308 -3.677 3.281 1.00 92.56 93 THR A C 1
ATOM 783 O O . THR A 1 93 ? -2.391 -3.955 2.083 1.00 92.56 93 THR A O 1
ATOM 786 N N . ILE A 1 94 ? -1.866 -2.500 3.724 1.00 95.69 94 ILE A N 1
ATOM 787 C CA . ILE A 1 94 ? -1.128 -1.567 2.876 1.00 95.69 94 ILE A CA 1
ATOM 788 C C . ILE A 1 94 ? 0.260 -1.374 3.467 1.00 95.69 94 ILE A C 1
ATOM 790 O O . ILE A 1 94 ? 0.391 -0.916 4.600 1.00 95.69 94 ILE A O 1
ATOM 794 N N . ASP A 1 95 ? 1.282 -1.710 2.685 1.00 94.75 95 ASP A N 1
ATOM 795 C CA . ASP A 1 95 ? 2.680 -1.422 3.005 1.00 94.75 95 ASP A CA 1
ATOM 796 C C . ASP A 1 95 ? 3.134 -0.185 2.229 1.00 94.75 95 ASP A C 1
ATOM 798 O O . ASP A 1 95 ? 3.270 -0.228 1.003 1.00 94.75 95 ASP A O 1
ATOM 802 N N . PHE A 1 96 ? 3.324 0.929 2.936 1.00 95.56 96 PHE A N 1
ATOM 803 C CA . PHE A 1 96 ? 3.758 2.200 2.363 1.00 95.56 96 PHE A CA 1
ATOM 804 C C . PHE A 1 96 ? 5.273 2.218 2.184 1.00 95.56 96 PHE A C 1
ATOM 806 O O . PHE A 1 96 ? 6.016 1.904 3.108 1.00 95.56 96 PHE A O 1
ATOM 813 N N . ARG A 1 97 ? 5.745 2.632 1.002 1.00 91.81 97 ARG A N 1
ATOM 814 C CA . ARG A 1 97 ? 7.143 2.444 0.594 1.00 91.81 97 ARG A CA 1
ATOM 815 C C . ARG A 1 97 ? 7.842 3.754 0.249 1.00 91.81 97 ARG A C 1
ATOM 817 O O . ARG A 1 97 ? 7.321 4.600 -0.494 1.00 91.81 97 ARG A O 1
ATOM 824 N N . THR A 1 98 ? 9.081 3.870 0.715 1.00 92.44 98 THR A N 1
ATOM 825 C CA . THR A 1 98 ? 10.045 4.884 0.273 1.00 92.44 98 THR A CA 1
ATOM 826 C C . THR A 1 98 ? 11.281 4.193 -0.316 1.00 92.44 98 THR A C 1
ATOM 828 O O . THR A 1 98 ? 11.618 3.077 0.061 1.00 92.44 98 THR A O 1
ATOM 831 N N . TRP A 1 99 ? 11.942 4.845 -1.279 1.00 90.88 99 TRP A N 1
ATOM 832 C CA . TRP A 1 99 ? 13.200 4.374 -1.894 1.00 90.88 99 TRP A CA 1
ATOM 833 C C . TRP A 1 99 ? 14.333 5.404 -1.774 1.00 90.88 99 TRP A C 1
ATOM 835 O O . TRP A 1 99 ? 15.364 5.296 -2.435 1.00 90.88 99 TRP A O 1
ATOM 845 N N . ASN A 1 100 ? 14.131 6.449 -0.974 1.00 86.38 100 ASN A N 1
ATOM 846 C CA . ASN A 1 100 ? 15.132 7.478 -0.688 1.00 86.38 100 ASN A CA 1
ATOM 847 C C . ASN A 1 100 ? 14.937 8.101 0.703 1.00 86.38 100 ASN A C 1
ATOM 849 O O . ASN A 1 100 ? 15.338 9.248 0.910 1.00 86.38 100 ASN A O 1
ATOM 853 N N . ASP A 1 101 ? 14.265 7.382 1.612 1.00 82.44 101 ASP A N 1
ATOM 854 C CA . ASP A 1 101 ? 13.994 7.746 3.010 1.00 82.44 101 ASP A CA 1
ATOM 855 C C . ASP A 1 101 ? 13.182 9.033 3.261 1.00 82.44 101 ASP A C 1
ATOM 857 O O . ASP A 1 101 ? 12.834 9.331 4.403 1.00 82.44 101 ASP A O 1
ATOM 861 N N . ASN A 1 102 ? 12.884 9.816 2.223 1.00 87.06 102 ASN A N 1
ATOM 862 C CA . ASN A 1 102 ? 12.305 11.154 2.364 1.00 87.06 102 ASN A CA 1
ATOM 863 C C . ASN A 1 102 ? 10.922 11.272 1.725 1.00 87.06 102 ASN A C 1
ATOM 865 O O . ASN A 1 102 ? 10.102 12.078 2.166 1.00 87.06 102 ASN A O 1
ATOM 869 N N . LEU A 1 103 ? 10.672 10.500 0.667 1.00 94.06 103 LEU A N 1
ATOM 870 C CA . LEU A 1 103 ? 9.439 10.570 -0.107 1.00 94.06 103 LEU A CA 1
ATOM 871 C C . LEU A 1 103 ? 8.763 9.205 -0.191 1.00 94.06 103 LEU A C 1
ATOM 873 O O . LEU A 1 103 ? 9.403 8.180 -0.432 1.00 94.06 103 LEU A O 1
ATOM 877 N N . LEU A 1 104 ? 7.440 9.210 -0.064 1.00 95.06 104 LEU A N 1
ATOM 878 C CA . LEU A 1 104 ? 6.593 8.062 -0.359 1.00 95.06 104 LEU A CA 1
ATOM 879 C C . LEU A 1 104 ? 6.455 7.953 -1.879 1.00 95.06 104 LEU A C 1
ATOM 881 O O . LEU A 1 104 ? 5.942 8.871 -2.517 1.00 95.06 104 LEU A O 1
ATOM 885 N N . HIS A 1 105 ? 6.927 6.853 -2.467 1.00 96.12 105 HIS A N 1
ATOM 886 C CA . HIS A 1 105 ? 6.875 6.648 -3.927 1.00 96.12 105 HIS A CA 1
ATOM 887 C C . HIS A 1 105 ? 5.801 5.655 -4.345 1.00 96.12 105 HIS A C 1
ATOM 889 O O . HIS A 1 105 ? 5.461 5.569 -5.520 1.00 96.12 105 HIS A O 1
ATOM 895 N N . GLY A 1 106 ? 5.280 4.881 -3.404 1.00 96.31 106 GLY A N 1
ATOM 896 C CA . GLY A 1 106 ? 4.296 3.865 -3.694 1.00 96.31 106 GLY A CA 1
ATOM 897 C C . GLY A 1 106 ? 3.859 3.145 -2.441 1.00 96.31 106 GLY A C 1
ATOM 898 O O . GLY A 1 106 ? 4.267 3.472 -1.325 1.00 96.31 106 GLY A O 1
ATOM 899 N N . PHE A 1 107 ? 3.019 2.154 -2.652 1.00 97.00 107 PHE A N 1
ATOM 900 C CA . PHE A 1 107 ? 2.601 1.226 -1.626 1.00 97.00 107 PHE A CA 1
ATOM 901 C C . PHE A 1 107 ? 2.209 -0.094 -2.274 1.00 97.00 107 PHE A C 1
ATOM 903 O O . PHE A 1 107 ? 1.917 -0.145 -3.471 1.00 97.00 107 PHE A O 1
ATOM 910 N N . THR A 1 108 ? 2.205 -1.162 -1.489 1.00 96.06 108 THR A N 1
ATOM 911 C CA . THR A 1 108 ? 1.601 -2.423 -1.915 1.00 96.06 108 THR A CA 1
ATOM 912 C C . THR A 1 108 ? 0.292 -2.660 -1.193 1.00 96.06 108 THR A C 1
ATOM 914 O O . THR A 1 108 ? 0.126 -2.229 -0.056 1.00 96.06 108 THR A O 1
ATOM 917 N N . ILE A 1 109 ? -0.638 -3.321 -1.873 1.00 95.12 109 ILE A N 1
ATOM 918 C CA . ILE A 1 109 ? -1.902 -3.791 -1.317 1.00 95.12 109 ILE A CA 1
ATOM 919 C C . ILE A 1 109 ? -1.800 -5.311 -1.238 1.00 95.12 109 ILE A C 1
ATOM 921 O O . ILE A 1 109 ? -1.586 -5.966 -2.262 1.00 95.12 109 ILE A O 1
ATOM 925 N N . GLY A 1 110 ? -1.920 -5.854 -0.030 1.00 91.56 110 GLY A N 1
ATOM 926 C CA . GLY A 1 110 ? -1.826 -7.282 0.245 1.00 91.56 110 GLY A CA 1
ATOM 927 C C . GLY A 1 110 ? -3.145 -7.853 0.747 1.00 91.56 110 GLY A C 1
ATOM 928 O O . GLY A 1 110 ? -3.786 -7.296 1.642 1.00 91.56 110 GLY A O 1
ATOM 929 N N . PHE A 1 111 ? -3.535 -9.004 0.201 1.00 88.31 111 PHE A N 1
ATOM 930 C CA . PHE A 1 111 ? -4.704 -9.753 0.651 1.00 88.31 111 PHE A CA 1
ATOM 931 C C . PHE A 1 111 ? -4.286 -11.027 1.387 1.00 88.31 111 PHE A C 1
ATOM 933 O O . PHE A 1 111 ? -3.232 -11.622 1.151 1.00 88.31 111 PHE A O 1
ATOM 940 N N . ASN A 1 112 ? -5.135 -11.490 2.304 1.00 78.56 112 ASN A N 1
ATOM 941 C CA . ASN A 1 112 ? -4.961 -12.819 2.876 1.00 78.56 112 ASN A CA 1
ATOM 942 C C . ASN A 1 112 ? -5.216 -13.873 1.785 1.00 78.56 112 ASN A C 1
ATOM 944 O O . ASN A 1 112 ? -6.235 -13.806 1.100 1.00 78.56 112 ASN A O 1
ATOM 948 N N . GLY A 1 113 ? -4.356 -14.889 1.664 1.00 65.19 113 GLY A N 1
ATOM 949 C CA . GLY A 1 113 ? -4.482 -15.919 0.624 1.00 65.19 113 GLY A CA 1
ATOM 950 C C . GLY A 1 113 ? -5.824 -16.665 0.591 1.00 65.19 113 GLY A C 1
ATOM 951 O O . GLY A 1 113 ? -6.203 -17.177 -0.457 1.00 65.19 113 GLY A O 1
ATOM 952 N N . LYS A 1 114 ? -6.591 -16.699 1.692 1.00 68.44 114 LYS A N 1
ATOM 953 C CA . LYS A 1 114 ? -7.965 -17.241 1.675 1.00 68.44 114 LYS A CA 1
ATOM 954 C C . LYS A 1 114 ? -8.989 -16.288 1.044 1.00 68.44 114 LYS A C 1
ATOM 956 O O . LYS A 1 114 ? -9.937 -16.768 0.436 1.00 68.44 114 LYS A O 1
ATOM 961 N N . GLU A 1 115 ? -8.810 -14.975 1.187 1.00 68.31 115 GLU A N 1
ATOM 962 C CA . GLU A 1 115 ? -9.639 -13.961 0.511 1.00 68.31 115 GLU A CA 1
ATOM 963 C C . GLU A 1 115 ? -9.289 -13.857 -0.970 1.00 68.31 115 GLU A C 1
ATOM 965 O O . GLU A 1 115 ? -10.190 -13.828 -1.805 1.00 68.31 115 GLU A O 1
ATOM 970 N N . ALA A 1 116 ? -7.990 -13.871 -1.292 1.00 58.84 116 ALA A N 1
ATOM 971 C CA . ALA A 1 116 ? -7.492 -13.743 -2.661 1.00 58.84 116 ALA A CA 1
ATOM 972 C C . ALA A 1 116 ? -8.111 -14.791 -3.604 1.00 58.84 116 ALA A C 1
ATOM 974 O O . ALA A 1 116 ? -8.556 -14.460 -4.698 1.00 58.84 116 ALA A O 1
ATOM 975 N N . VAL A 1 117 ? -8.227 -16.042 -3.144 1.00 65.19 117 VAL A N 1
ATOM 976 C CA . VAL A 1 117 ? -8.757 -17.153 -3.955 1.00 65.19 117 VAL A CA 1
ATOM 977 C C . VAL A 1 117 ? -10.287 -17.139 -4.065 1.00 65.19 117 VAL A C 1
ATOM 979 O O . VAL A 1 117 ? -10.835 -17.619 -5.054 1.00 65.19 117 VAL A O 1
ATOM 982 N N . LEU A 1 118 ? -11.004 -16.627 -3.059 1.00 65.69 118 LEU A N 1
ATOM 983 C CA . LEU A 1 118 ? -12.467 -16.753 -2.988 1.00 65.69 118 LEU A CA 1
ATOM 984 C C . LEU A 1 118 ? -13.222 -15.527 -3.521 1.00 65.69 118 LEU A C 1
ATOM 986 O O . LEU A 1 118 ? -14.401 -15.655 -3.844 1.00 65.69 118 LEU A O 1
ATOM 990 N N . ASN A 1 119 ? -12.564 -14.367 -3.633 1.00 73.75 119 ASN A N 1
ATOM 991 C CA . ASN A 1 119 ? -13.207 -13.074 -3.897 1.00 73.75 119 ASN A CA 1
ATOM 992 C C . ASN A 1 119 ? -12.467 -12.213 -4.944 1.00 73.75 119 ASN A C 1
ATOM 994 O O . ASN A 1 119 ? -12.405 -10.991 -4.815 1.00 73.75 119 ASN A O 1
ATOM 998 N N . GLU A 1 120 ? -11.934 -12.820 -6.008 1.00 80.81 120 GLU A N 1
ATOM 999 C CA . GLU A 1 120 ? -11.079 -12.149 -7.007 1.00 80.81 120 GLU A CA 1
ATOM 1000 C C . GLU A 1 120 ? -11.695 -10.871 -7.611 1.00 80.81 120 GLU A C 1
ATOM 1002 O O . GLU A 1 120 ? -11.059 -9.820 -7.608 1.00 80.81 120 GLU A O 1
ATOM 1007 N N . LYS A 1 121 ? -12.969 -10.903 -8.028 1.00 86.56 121 LYS A N 1
ATOM 1008 C CA . LYS A 1 121 ? -13.657 -9.707 -8.559 1.00 86.56 121 LYS A CA 1
ATOM 1009 C C . LYS A 1 121 ? -13.783 -8.582 -7.532 1.00 86.56 121 LYS A C 1
ATOM 1011 O O . LYS A 1 121 ? -13.641 -7.411 -7.864 1.00 86.56 121 LYS A O 1
ATOM 1016 N N . THR A 1 122 ? -14.078 -8.930 -6.283 1.00 87.75 122 THR A N 1
ATOM 1017 C CA . THR A 1 122 ? -14.217 -7.960 -5.189 1.00 87.75 122 THR A CA 1
ATOM 1018 C C . THR A 1 122 ? -12.862 -7.352 -4.827 1.00 87.75 122 THR A C 1
ATOM 1020 O O . THR A 1 122 ? -12.781 -6.162 -4.535 1.00 87.75 122 THR A O 1
ATOM 1023 N N . LYS A 1 123 ? -11.796 -8.158 -4.882 1.00 88.25 123 LYS A N 1
ATOM 1024 C CA . LYS A 1 123 ? -10.402 -7.736 -4.718 1.00 88.25 123 LYS A CA 1
ATOM 1025 C C . LYS A 1 123 ? -10.001 -6.737 -5.797 1.00 88.25 123 LYS A C 1
ATOM 1027 O O . LYS A 1 123 ? -9.564 -5.640 -5.465 1.00 88.25 123 LYS A O 1
ATOM 1032 N N . GLU A 1 124 ? -10.198 -7.088 -7.066 1.00 89.69 124 GLU A N 1
ATOM 1033 C CA . GLU A 1 124 ? -9.933 -6.185 -8.189 1.00 89.69 124 GLU A CA 1
ATOM 1034 C C . GLU A 1 124 ? -10.709 -4.878 -8.046 1.00 89.69 124 GLU A C 1
ATOM 1036 O O . GLU A 1 124 ? -10.127 -3.809 -8.199 1.00 89.69 124 GLU A O 1
ATOM 1041 N N . GLN A 1 125 ? -11.992 -4.945 -7.675 1.00 92.75 125 GLN A N 1
ATOM 1042 C CA . GLN A 1 125 ? -12.794 -3.747 -7.450 1.00 92.75 125 GLN A CA 1
ATOM 1043 C C . GLN A 1 125 ? -12.217 -2.871 -6.331 1.00 92.75 125 GLN A C 1
ATOM 1045 O O . GLN A 1 125 ? -12.072 -1.672 -6.536 1.00 92.75 125 GLN A O 1
ATOM 1050 N N . LEU A 1 126 ? -11.824 -3.447 -5.188 1.00 93.94 126 LEU A N 1
ATOM 1051 C CA . LEU A 1 126 ? -11.207 -2.674 -4.107 1.00 93.94 126 LEU A CA 1
ATOM 1052 C C . LEU A 1 126 ? -9.876 -2.045 -4.548 1.00 93.94 126 LEU A C 1
ATOM 1054 O O . LEU A 1 126 ? -9.609 -0.891 -4.221 1.00 93.94 126 LEU A O 1
ATOM 1058 N N . ILE A 1 127 ? -9.049 -2.769 -5.310 1.00 94.62 127 ILE A N 1
ATOM 1059 C CA . ILE A 1 127 ? -7.814 -2.215 -5.879 1.00 94.62 127 ILE A CA 1
ATOM 1060 C C . ILE A 1 127 ? -8.149 -1.030 -6.790 1.00 94.62 127 ILE A C 1
ATOM 1062 O O . ILE A 1 127 ? -7.548 0.031 -6.637 1.00 94.62 127 ILE A O 1
ATOM 1066 N N . LEU A 1 128 ? -9.119 -1.179 -7.698 1.00 95.31 128 LEU A N 1
ATOM 1067 C CA . LEU A 1 128 ? -9.571 -0.107 -8.589 1.00 95.31 128 LEU A CA 1
ATOM 1068 C C . LEU A 1 128 ? -10.080 1.109 -7.804 1.00 95.31 128 LEU A C 1
ATOM 1070 O O . LEU A 1 128 ? -9.737 2.246 -8.133 1.00 95.31 128 LEU A O 1
ATOM 1074 N N . ASP A 1 129 ? -10.852 0.879 -6.746 1.00 96.31 129 ASP A N 1
ATOM 1075 C CA . ASP A 1 129 ? -11.362 1.933 -5.876 1.00 96.31 129 ASP A CA 1
ATOM 1076 C C . ASP A 1 129 ? -10.209 2.670 -5.185 1.00 96.31 129 ASP A C 1
ATOM 1078 O O . ASP A 1 129 ? -10.168 3.897 -5.234 1.00 96.31 129 ASP A O 1
ATOM 1082 N N . ILE A 1 130 ? -9.220 1.949 -4.640 1.00 96.56 130 ILE A N 1
ATOM 1083 C CA . ILE A 1 130 ? -8.029 2.525 -3.995 1.00 96.56 130 ILE A CA 1
ATOM 1084 C C . ILE A 1 130 ? -7.182 3.334 -4.987 1.00 96.56 130 ILE A C 1
ATOM 1086 O O . ILE A 1 130 ? -6.800 4.467 -4.685 1.00 96.56 130 ILE A O 1
ATOM 1090 N N . ILE A 1 131 ? -6.883 2.798 -6.174 1.00 96.19 131 ILE A N 1
ATOM 1091 C CA . ILE A 1 131 ? -6.015 3.492 -7.141 1.00 96.19 131 ILE A CA 1
ATOM 1092 C C . ILE A 1 131 ? -6.687 4.736 -7.729 1.00 96.19 131 ILE A C 1
ATOM 1094 O O . ILE A 1 131 ? -5.993 5.650 -8.160 1.00 96.19 131 ILE A O 1
ATOM 1098 N N . ASN A 1 132 ? -8.022 4.811 -7.722 1.00 96.62 132 ASN A N 1
ATOM 1099 C CA . ASN A 1 132 ? -8.758 6.012 -8.123 1.00 96.62 132 ASN A CA 1
ATOM 1100 C C . ASN A 1 132 ? -8.640 7.157 -7.099 1.00 96.62 132 ASN A C 1
ATOM 1102 O O . ASN A 1 132 ? -9.005 8.292 -7.404 1.00 96.62 132 ASN A O 1
ATOM 1106 N N . LEU A 1 133 ? -8.109 6.897 -5.898 1.00 97.31 133 LEU A N 1
ATOM 1107 C CA . LEU A 1 133 ? -7.897 7.910 -4.860 1.00 97.31 133 LEU A CA 1
ATOM 1108 C C . LEU A 1 133 ? -6.544 8.627 -4.982 1.00 97.31 133 LEU A C 1
ATOM 1110 O O . LEU A 1 133 ? -6.338 9.645 -4.303 1.00 97.31 133 LEU A O 1
ATOM 1114 N N . VAL A 1 134 ? -5.634 8.118 -5.820 1.00 97.06 134 VAL A N 1
ATOM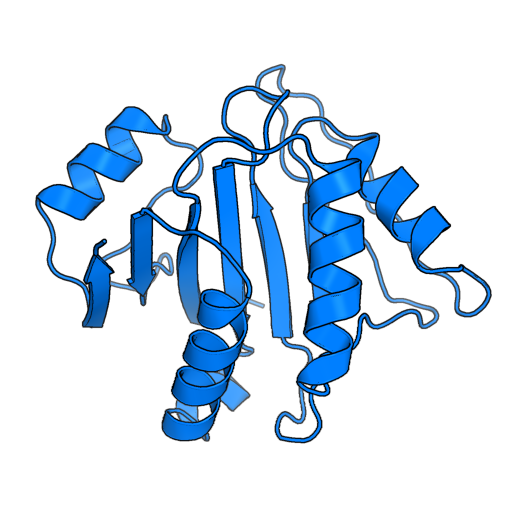 1115 C CA . VAL A 1 134 ? -4.240 8.570 -5.933 1.00 97.06 134 VAL A CA 1
ATOM 1116 C C . VAL A 1 134 ? -3.810 8.775 -7.384 1.00 97.06 134 VAL A C 1
ATOM 1118 O O . VAL A 1 134 ? -4.270 8.095 -8.297 1.00 97.06 134 VAL A O 1
ATOM 1121 N N . ASP A 1 135 ? -2.862 9.686 -7.592 1.00 97.38 135 ASP A N 1
ATOM 1122 C CA . ASP A 1 135 ? -2.183 9.822 -8.878 1.00 97.38 135 ASP A CA 1
ATOM 1123 C C . ASP A 1 135 ? -1.035 8.811 -8.963 1.00 97.38 135 ASP A C 1
ATOM 1125 O O . ASP A 1 135 ? -0.041 8.900 -8.236 1.00 97.38 135 ASP A O 1
ATOM 1129 N N . PHE A 1 136 ? -1.163 7.844 -9.870 1.00 97.62 136 PHE A N 1
ATOM 1130 C CA . PHE A 1 136 ? -0.199 6.762 -10.053 1.00 97.62 136 PHE A CA 1
ATOM 1131 C C . PHE A 1 136 ? 0.441 6.773 -11.442 1.00 97.62 136 PHE A C 1
ATOM 1133 O O . PHE A 1 136 ? -0.143 7.275 -12.403 1.00 97.62 136 PHE A O 1
ATOM 1140 N N . LYS A 1 137 ? 1.639 6.188 -11.531 1.00 97.50 137 LYS A N 1
ATOM 1141 C CA . LYS A 1 137 ? 2.339 5.873 -12.783 1.00 97.50 137 LYS A CA 1
ATOM 1142 C C . LYS A 1 137 ? 2.087 4.429 -13.215 1.00 97.50 137 LYS A C 1
ATOM 1144 O O . LYS A 1 137 ? 1.755 4.172 -14.369 1.00 97.50 137 LYS A O 1
ATOM 1149 N N . TYR A 1 138 ? 2.204 3.491 -12.275 1.00 97.94 138 TYR A N 1
ATOM 1150 C CA . TYR A 1 138 ? 2.000 2.064 -12.526 1.00 97.94 138 TYR A CA 1
ATOM 1151 C C . TYR A 1 138 ? 1.173 1.428 -11.411 1.00 97.94 138 TYR A C 1
ATOM 1153 O O . TYR A 1 138 ? 1.374 1.733 -10.237 1.00 97.94 138 TYR A O 1
ATOM 1161 N N . VAL A 1 139 ? 0.289 0.511 -11.788 1.00 97.50 139 VAL A N 1
ATOM 1162 C CA . VAL A 1 139 ? -0.369 -0.443 -10.893 1.00 97.50 139 VAL A CA 1
ATOM 1163 C C . VAL A 1 139 ? -0.150 -1.821 -11.491 1.00 97.50 139 VAL A C 1
ATOM 1165 O O . VAL A 1 139 ? -0.614 -2.078 -12.602 1.00 97.50 139 VAL A O 1
ATOM 1168 N N . VAL A 1 140 ? 0.586 -2.676 -10.783 1.00 96.69 140 VAL A N 1
ATOM 1169 C CA . VAL A 1 140 ? 0.961 -4.006 -11.272 1.00 96.69 140 VAL A CA 1
ATOM 1170 C C . VAL A 1 140 ? 0.735 -5.092 -10.226 1.00 96.69 140 VAL A C 1
ATOM 1172 O O . VAL A 1 140 ? 1.050 -4.904 -9.052 1.00 96.69 140 VAL A O 1
ATOM 1175 N N . GLY A 1 141 ? 0.211 -6.237 -10.651 1.00 92.44 141 GLY A N 1
ATOM 1176 C CA . GLY A 1 141 ? 0.006 -7.427 -9.823 1.00 92.44 141 GLY A CA 1
ATOM 1177 C C . GLY A 1 141 ? -0.125 -8.688 -10.687 1.00 92.44 141 GLY A C 1
ATOM 1178 O O . GLY A 1 141 ? -0.388 -8.593 -11.878 1.00 92.44 141 GLY A O 1
ATOM 1179 N N . ASP A 1 142 ? 0.060 -9.896 -10.171 1.00 91.12 142 ASP A N 1
ATOM 1180 C CA . ASP A 1 142 ? 0.551 -10.245 -8.834 1.00 91.12 142 ASP A CA 1
ATOM 1181 C C . ASP A 1 142 ? 2.090 -10.171 -8.774 1.00 91.12 142 ASP A C 1
ATOM 1183 O O . ASP A 1 142 ? 2.781 -10.785 -9.591 1.00 91.12 142 ASP A O 1
ATOM 1187 N N . ILE A 1 143 ? 2.639 -9.436 -7.802 1.00 92.88 143 ILE A N 1
ATOM 1188 C CA . ILE A 1 143 ? 4.089 -9.284 -7.598 1.00 92.88 143 ILE A CA 1
ATOM 1189 C C . ILE A 1 143 ? 4.640 -10.101 -6.420 1.00 92.88 143 ILE A C 1
ATOM 1191 O O . ILE A 1 143 ? 5.766 -9.852 -5.992 1.00 92.88 143 ILE A O 1
ATOM 1195 N N . ALA A 1 144 ? 3.881 -11.049 -5.864 1.00 88.38 144 ALA A N 1
ATOM 1196 C CA . ALA A 1 144 ? 4.345 -11.901 -4.770 1.00 88.38 144 ALA A CA 1
ATOM 1197 C C . ALA A 1 144 ? 5.562 -12.764 -5.167 1.00 88.38 144 ALA A C 1
ATOM 1199 O O . ALA A 1 144 ? 5.758 -13.102 -6.330 1.00 88.38 144 ALA A O 1
ATOM 1200 N N . ASN A 1 145 ? 6.370 -13.189 -4.190 1.00 86.25 145 ASN A N 1
ATOM 1201 C CA . ASN A 1 145 ? 7.593 -13.986 -4.414 1.00 86.25 145 ASN A CA 1
ATOM 1202 C C . ASN A 1 145 ? 7.368 -15.383 -5.015 1.00 86.25 145 ASN A C 1
ATOM 1204 O O . ASN A 1 145 ? 8.316 -16.027 -5.457 1.00 86.25 145 ASN A O 1
ATOM 1208 N N . THR A 1 146 ? 6.125 -15.853 -5.018 1.00 84.19 146 THR A N 1
ATOM 1209 C CA . THR A 1 146 ? 5.709 -17.100 -5.666 1.00 84.19 146 THR A CA 1
ATOM 1210 C C . THR A 1 146 ? 5.201 -16.881 -7.093 1.00 84.19 146 THR A C 1
ATOM 1212 O O . THR A 1 146 ? 4.988 -17.857 -7.810 1.00 84.19 146 THR A O 1
ATOM 1215 N N . SER A 1 147 ? 5.032 -15.624 -7.515 1.00 84.81 147 SER A N 1
ATOM 1216 C CA . SER A 1 147 ? 4.579 -15.246 -8.852 1.00 84.81 147 SER A CA 1
ATOM 1217 C C . SER A 1 147 ? 5.739 -15.196 -9.850 1.00 84.81 147 SER A C 1
ATOM 1219 O O . SER A 1 147 ? 6.867 -14.827 -9.518 1.00 84.81 147 SER A O 1
ATOM 1221 N N . ASN A 1 148 ? 5.447 -15.499 -11.119 1.00 86.38 148 ASN A N 1
ATOM 1222 C CA . ASN A 1 148 ? 6.399 -15.337 -12.225 1.00 86.38 148 ASN A CA 1
ATOM 1223 C C . ASN A 1 148 ? 6.756 -13.862 -12.484 1.00 86.38 148 ASN A C 1
ATOM 1225 O O . ASN A 1 148 ? 7.772 -13.577 -13.117 1.00 86.38 148 ASN A O 1
ATOM 1229 N N . THR A 1 149 ? 5.922 -12.940 -12.003 1.00 90.50 149 THR A N 1
ATOM 1230 C CA . THR A 1 149 ? 6.089 -11.485 -12.106 1.00 90.50 149 THR A CA 1
ATOM 1231 C C . THR A 1 149 ? 6.546 -10.856 -10.788 1.00 90.50 149 THR A C 1
ATOM 1233 O O . THR A 1 149 ? 6.296 -9.676 -10.544 1.00 90.50 149 THR A O 1
ATOM 1236 N N . TYR A 1 150 ? 7.213 -11.635 -9.929 1.00 92.69 150 TYR A N 1
ATOM 1237 C CA . TYR A 1 150 ? 7.784 -11.155 -8.673 1.00 92.69 150 TYR A CA 1
ATOM 1238 C C . TYR A 1 150 ? 8.639 -9.896 -8.867 1.00 92.69 150 TYR A C 1
ATOM 1240 O O . TYR A 1 150 ? 9.546 -9.862 -9.703 1.00 92.69 150 TYR A O 1
ATOM 1248 N N . ILE A 1 151 ? 8.395 -8.893 -8.024 1.00 93.44 151 ILE A N 1
ATOM 1249 C CA . ILE A 1 151 ? 9.241 -7.705 -7.910 1.00 93.44 151 ILE A CA 1
ATOM 1250 C C . ILE A 1 151 ? 9.928 -7.732 -6.549 1.00 93.44 151 ILE A C 1
ATOM 1252 O O . ILE A 1 151 ? 9.265 -7.685 -5.513 1.00 93.44 151 ILE A O 1
ATOM 1256 N N . ASN A 1 152 ? 11.263 -7.729 -6.547 1.00 91.50 152 ASN A N 1
ATOM 1257 C CA . ASN A 1 152 ? 12.012 -7.495 -5.320 1.00 91.50 152 ASN A CA 1
ATOM 1258 C C . ASN A 1 152 ? 11.963 -6.002 -4.957 1.00 91.50 152 ASN A C 1
ATOM 1260 O O . ASN A 1 152 ? 12.683 -5.189 -5.534 1.00 91.50 152 ASN A O 1
ATOM 1264 N N . LEU A 1 153 ? 11.129 -5.654 -3.977 1.00 90.94 153 LEU A N 1
ATOM 1265 C CA . LEU A 1 153 ? 10.924 -4.275 -3.526 1.00 90.94 153 LEU A CA 1
ATOM 1266 C C . LEU A 1 153 ? 12.114 -3.682 -2.751 1.00 90.94 153 LEU A C 1
ATOM 1268 O O . LEU A 1 153 ? 12.055 -2.507 -2.394 1.00 90.94 153 LEU A O 1
ATOM 1272 N N . GLU A 1 154 ? 13.167 -4.460 -2.486 1.00 88.38 154 GLU A N 1
ATOM 1273 C CA . GLU A 1 154 ? 14.446 -3.980 -1.938 1.00 88.38 154 GLU A CA 1
ATOM 1274 C C . GLU A 1 154 ? 15.364 -3.394 -3.024 1.00 88.38 154 GLU A C 1
ATOM 1276 O O . GLU A 1 154 ? 16.341 -2.710 -2.718 1.00 88.38 154 GLU A O 1
ATOM 1281 N N . GLN A 1 155 ? 15.072 -3.647 -4.306 1.00 91.50 155 GLN A N 1
ATOM 1282 C CA . GLN A 1 155 ? 15.825 -3.056 -5.411 1.00 91.50 155 GLN A CA 1
ATOM 1283 C C . GLN A 1 155 ? 15.597 -1.547 -5.511 1.00 91.50 155 GLN A C 1
ATOM 1285 O O . GLN A 1 155 ? 14.630 -0.993 -4.983 1.00 91.50 155 GLN A O 1
ATOM 1290 N N . SER A 1 156 ? 16.491 -0.870 -6.235 1.00 92.81 156 SER A N 1
ATOM 1291 C CA . SER A 1 156 ? 16.347 0.558 -6.487 1.00 92.81 156 SER A CA 1
ATOM 1292 C C . SER A 1 156 ? 15.062 0.846 -7.276 1.00 92.81 156 SER A C 1
ATOM 1294 O O . SER A 1 156 ? 14.651 0.066 -8.138 1.00 92.81 156 SER A O 1
ATOM 1296 N N . LEU A 1 157 ? 14.430 1.994 -7.014 1.00 94.44 157 LEU A N 1
ATOM 1297 C CA . LEU A 1 157 ? 13.226 2.399 -7.744 1.00 94.44 157 LEU A CA 1
ATOM 1298 C C . LEU A 1 157 ? 13.427 2.417 -9.279 1.00 94.44 157 LEU A C 1
ATOM 1300 O O . LEU A 1 157 ? 12.531 1.951 -9.983 1.00 94.44 157 LEU A O 1
ATOM 1304 N N . PRO A 1 158 ? 14.570 2.885 -9.831 1.00 96.00 158 PRO A N 1
ATOM 1305 C CA . PRO A 1 158 ? 14.850 2.770 -11.263 1.00 96.00 158 PRO A CA 1
ATOM 1306 C C . PRO A 1 158 ? 14.851 1.331 -11.789 1.00 96.00 158 PRO A C 1
ATOM 1308 O O . PRO A 1 158 ? 14.298 1.088 -12.860 1.00 96.00 158 PRO A O 1
ATOM 1311 N N . ASP A 1 159 ? 15.427 0.382 -11.046 1.00 96.44 159 ASP A N 1
ATOM 1312 C CA . ASP A 1 159 ? 15.466 -1.026 -11.457 1.00 96.44 159 ASP A CA 1
ATOM 1313 C C . ASP A 1 159 ? 14.063 -1.641 -11.458 1.00 96.44 159 ASP A C 1
ATOM 1315 O O . ASP A 1 159 ? 13.688 -2.330 -12.409 1.00 96.44 159 ASP A O 1
ATOM 1319 N N . ILE A 1 160 ? 13.254 -1.320 -10.442 1.00 96.44 160 ILE A N 1
ATOM 1320 C CA . ILE A 1 160 ? 11.850 -1.743 -10.357 1.00 96.44 160 ILE A CA 1
ATOM 1321 C C . ILE A 1 160 ? 11.049 -1.195 -11.542 1.00 96.44 160 ILE A C 1
ATOM 1323 O O . ILE A 1 160 ? 10.328 -1.944 -12.200 1.00 96.44 160 ILE A O 1
ATOM 1327 N N . ILE A 1 161 ? 11.191 0.096 -11.862 1.00 97.12 161 ILE A N 1
ATOM 1328 C CA . ILE A 1 161 ? 10.508 0.708 -13.011 1.00 97.12 161 ILE A CA 1
ATOM 1329 C C . ILE A 1 161 ? 10.952 0.040 -14.317 1.00 97.12 161 ILE A C 1
ATOM 1331 O O . ILE A 1 161 ? 10.107 -0.331 -15.131 1.00 97.12 161 ILE A O 1
ATOM 1335 N N . ALA A 1 162 ? 12.256 -0.170 -14.504 1.00 97.31 162 ALA A N 1
ATOM 1336 C CA . ALA A 1 162 ? 12.786 -0.819 -15.699 1.00 97.31 162 ALA A CA 1
ATOM 1337 C C . ALA A 1 162 ? 12.290 -2.268 -15.848 1.00 97.31 162 ALA A C 1
ATOM 1339 O O . ALA A 1 162 ? 12.105 -2.740 -16.972 1.00 97.31 162 ALA A O 1
ATOM 1340 N N . TYR A 1 163 ? 12.075 -2.977 -14.738 1.00 96.75 163 TYR A N 1
ATOM 1341 C CA . TYR A 1 163 ? 11.456 -4.300 -14.738 1.00 96.75 163 TYR A CA 1
ATOM 1342 C C . TYR A 1 163 ? 9.980 -4.225 -15.149 1.00 96.75 163 TYR A C 1
ATOM 1344 O O . TYR A 1 163 ? 9.569 -4.929 -16.072 1.00 96.75 163 TYR A O 1
ATOM 1352 N N . ILE A 1 164 ? 9.206 -3.314 -14.547 1.00 97.19 164 ILE A N 1
ATOM 1353 C CA . ILE A 1 164 ? 7.785 -3.109 -14.874 1.00 97.19 164 ILE A CA 1
ATOM 1354 C C . ILE A 1 164 ? 7.589 -2.799 -16.362 1.00 97.19 164 ILE A C 1
ATOM 1356 O O . ILE A 1 164 ? 6.689 -3.333 -17.008 1.00 97.19 164 ILE A O 1
ATOM 1360 N N . GLU A 1 165 ? 8.450 -1.963 -16.937 1.00 96.31 165 GLU A N 1
ATOM 1361 C CA . GLU A 1 165 ? 8.361 -1.583 -18.347 1.00 96.31 165 GLU A CA 1
ATOM 1362 C C . GLU A 1 165 ? 8.598 -2.760 -19.305 1.00 96.31 165 GLU A C 1
ATOM 1364 O O . GLU A 1 165 ? 7.997 -2.795 -20.380 1.00 96.31 165 GLU A O 1
ATOM 1369 N N . LYS A 1 166 ? 9.429 -3.734 -18.914 1.00 95.81 166 LYS A N 1
ATOM 1370 C CA . LYS A 1 166 ? 9.801 -4.895 -19.742 1.00 95.81 166 LYS A CA 1
ATOM 1371 C C . LYS A 1 166 ? 8.869 -6.091 -19.581 1.00 95.81 166 LYS A C 1
ATOM 1373 O O . LYS A 1 166 ? 8.773 -6.908 -20.496 1.00 95.81 166 LYS A O 1
ATOM 1378 N N . CYS A 1 167 ? 8.226 -6.218 -18.428 1.00 93.81 167 CYS A N 1
ATOM 1379 C CA . CYS A 1 167 ? 7.360 -7.342 -18.098 1.00 93.81 167 CYS A CA 1
ATOM 1380 C C . CYS A 1 167 ? 5.891 -7.010 -18.373 1.00 93.81 167 CYS A C 1
ATOM 1382 O O . CYS A 1 167 ? 5.510 -5.845 -18.460 1.00 93.81 167 CYS A O 1
ATOM 1384 N N . LYS A 1 168 ? 5.065 -8.046 -18.523 1.00 92.31 168 LYS A N 1
ATOM 1385 C CA . LYS A 1 168 ? 3.605 -7.932 -18.560 1.00 92.31 168 LYS A CA 1
ATOM 1386 C C . LYS A 1 168 ? 3.050 -8.619 -17.321 1.00 92.31 168 LYS A C 1
ATOM 1388 O O . LYS A 1 168 ? 3.458 -9.742 -17.036 1.00 92.31 168 LYS A O 1
ATOM 1393 N N . PHE A 1 169 ? 2.145 -7.941 -16.631 1.00 93.00 169 PHE A N 1
ATOM 1394 C CA . PHE A 1 169 ? 1.528 -8.406 -15.392 1.00 93.00 169 PHE A CA 1
ATOM 1395 C C . PHE A 1 169 ? 0.077 -8.833 -15.647 1.00 93.00 169 PHE A C 1
ATOM 1397 O O . PHE A 1 169 ? -0.488 -8.515 -16.699 1.00 93.00 169 PHE A O 1
ATOM 1404 N N . ASP A 1 170 ? -0.511 -9.569 -14.705 1.00 87.94 170 ASP A N 1
ATOM 1405 C CA . ASP A 1 170 ? -1.911 -9.998 -14.795 1.00 87.94 170 ASP A CA 1
ATOM 1406 C C . ASP A 1 170 ? -2.845 -8.797 -14.611 1.00 87.94 170 ASP A C 1
ATOM 1408 O O . ASP A 1 170 ? -3.683 -8.504 -15.466 1.00 87.94 170 ASP A O 1
ATOM 1412 N N . LEU A 1 171 ? -2.618 -8.034 -13.541 1.00 90.88 171 LEU A N 1
ATOM 1413 C CA . LEU A 1 171 ? -3.094 -6.669 -13.396 1.00 90.88 171 LEU A CA 1
ATOM 1414 C C . LEU A 1 171 ? -1.990 -5.728 -13.869 1.00 90.88 171 LEU A C 1
ATOM 1416 O O . LEU A 1 171 ? -0.906 -5.711 -13.294 1.00 90.88 171 LEU A O 1
ATOM 1420 N N . ASP A 1 172 ? -2.263 -4.936 -14.902 1.00 94.75 172 ASP A N 1
ATOM 1421 C CA . ASP A 1 172 ? -1.255 -4.078 -15.524 1.00 94.75 172 ASP A CA 1
ATOM 1422 C C . ASP A 1 172 ? -1.884 -2.771 -16.025 1.00 94.75 172 ASP A C 1
ATOM 1424 O O . ASP A 1 172 ? -2.442 -2.699 -17.124 1.00 94.75 172 ASP A O 1
ATOM 1428 N N . ILE A 1 173 ? -1.838 -1.729 -15.189 1.00 95.81 173 ILE A N 1
ATOM 1429 C CA . ILE A 1 173 ? -2.380 -0.402 -15.501 1.00 95.81 173 ILE A CA 1
ATOM 1430 C C . ILE A 1 173 ? -1.241 0.613 -15.481 1.00 95.81 173 ILE A C 1
ATOM 1432 O O . ILE A 1 173 ? -0.596 0.836 -14.457 1.00 95.81 173 ILE A O 1
ATOM 1436 N N . ARG A 1 174 ? -1.020 1.271 -16.618 1.00 95.50 174 ARG A N 1
ATOM 1437 C CA . ARG A 1 174 ? 0.069 2.236 -16.827 1.00 95.50 174 ARG A CA 1
ATOM 1438 C C . ARG A 1 174 ? -0.518 3.578 -17.273 1.00 95.50 174 ARG A C 1
ATOM 1440 O O . ARG A 1 174 ? -1.393 3.579 -18.141 1.00 95.50 174 ARG A O 1
ATOM 1447 N N . LYS A 1 175 ? -0.075 4.691 -16.679 1.00 91.00 175 LYS A N 1
ATOM 1448 C CA . LYS A 1 175 ? -0.562 6.057 -16.959 1.00 91.00 175 LYS A CA 1
ATOM 1449 C C . LYS A 1 175 ? 0.572 7.052 -17.187 1.00 91.00 175 LYS A C 1
ATOM 1451 O O . LYS A 1 175 ? 1.653 6.879 -16.582 1.00 91.00 175 LYS A O 1
#

Secondary structure (DSSP, 8-state):
---EEEEEEEEEEEE-HHHHHHHHHHHHHTTT-EE---TT-EEEEPPPTT------EE--TT--HHHHHHHHHTSTT-EEEEEE-TT-SSPEEEEEEESSSSSEEEEEEEE-HHHHHH-HHHHHHHHHHHHTTS-EEEEEE--STTSTT---TTS-HHHHHHHHHHS--SEEEE-

Foldseek 3Di:
DFFFKKKKFFAPDFAQQLVVVVQLQVLCVVQQKHFDQDFPFWWAADADPVRDGDDIGTGHNPDDPSRVSVVQNVWQQGTKTWIDHPVDPGTWMKTFGDQHSGTGGIIMITDHPVCCVPPVVVVVVVVVSSPVSGHTFKIADDQGPVDPNHDDSNDHPVVSVVSLVPDDGPDIDGD

pLDDT: mean 89.71, std 9.62, range [34.84, 98.06]

Sequence (175 aa):
MGWFDVTLVLLKEGQIPKPFLLNLHKKFEGINFNLIIEDDEFIIFNDTQDGKENEIFYLNNLMYLEQVLNHLCNWKSLGLLSYRHSNFRFPVTIDFRTWNDNLLHGFTIGFNGKEAVLNEKTKEQLILDIINLVDFKYVVGDIANTSNTYINLEQSLPDIIAYIEKCKFDLDIRK